Protein AF-A0AB38UVI1-F1 (afdb_monomer_lite)

pLDDT: mean 84.23, std 18.7, range [35.94, 98.06]

Sequence (152 aa):
MAGVLAERARRVAEARLEPLATRLAHVRGVAAAAERLVSRIDPLEADALIAAAWLHDVGYAPSLRATGFHPVDGAVFVRAENFPPVVVSLVAYHTGAVFEARERGLSDVLAEFPQPPDFAGLIDLCRHDDRPGRFADAPRGSDQRDPVAVSR

InterPro domains:
  IPR003607 HD/PDEase domain [cd00077] (22-98)
  IPR006674 HD domain [PF01966] (23-99)
  IPR006675 HDIG domain [TIGR00277] (25-96)

Secondary structure (DSSP, 8-state):
---HHHHHHHHHHHHHHTT-HHHHHHHHHHHHHHHHHGGGS-HHHHHHHHHHHHHTTGGGSTTT-SSS-HHHHHHHHHHHTT--HHHHHHHHT-TTHHHHHHHTT-HHHHHTSPPPPTTTTHHHHHHHS--TTS---PPP------------

Radius of gyration: 20.85 Å; chains: 1; bounding box: 77×47×36 Å

Foldseek 3Di:
DQDPLLVVLQVLLCVQCVVPVVVQLLLVQLLVLLVVVCPPDDPVVSNLNSSLSSQLQSLVRPVQPDPVLSLLSSLVVCVVVVDDLQSSQLSLPADCNCVVCVVVVNNVSSVVRDHHDPCSCSSVVSSVRSDPDDDPDDDDDDDDDDDDDDDD

Organism: NCBI:txid1487726

Structure (mmCIF, N/CA/C/O backbone):
data_AF-A0AB38UVI1-F1
#
_entry.id   AF-A0AB38UVI1-F1
#
loop_
_atom_site.group_PDB
_atom_site.id
_atom_site.type_symbol
_atom_site.label_atom_id
_atom_site.label_alt_id
_atom_site.label_comp_id
_atom_site.label_asym_id
_atom_site.label_entity_id
_atom_site.label_seq_id
_atom_site.pdbx_PDB_ins_code
_atom_site.Cartn_x
_atom_site.Cartn_y
_atom_site.Cartn_z
_atom_site.occupancy
_atom_site.B_iso_or_equiv
_atom_site.auth_seq_id
_atom_site.auth_comp_id
_atom_site.auth_asym_id
_atom_site.auth_atom_id
_atom_site.pdbx_PDB_model_num
ATOM 1 N N . MET A 1 1 ? 11.274 3.144 -16.334 1.00 51.44 1 MET A N 1
ATOM 2 C CA . MET A 1 1 ? 9.925 3.625 -16.700 1.00 51.44 1 MET A CA 1
ATOM 3 C C . MET A 1 1 ? 8.977 3.072 -15.656 1.00 51.44 1 MET A C 1
ATOM 5 O O . MET A 1 1 ? 8.827 1.859 -15.622 1.00 51.44 1 MET A O 1
ATOM 9 N N . ALA A 1 2 ? 8.433 3.912 -14.771 1.00 61.91 2 ALA A N 1
ATOM 10 C CA . ALA A 1 2 ? 7.406 3.473 -13.825 1.00 61.91 2 ALA A CA 1
ATOM 11 C C . ALA A 1 2 ? 6.177 2.998 -14.617 1.00 61.91 2 ALA A C 1
ATOM 13 O O . ALA A 1 2 ? 5.796 3.644 -15.598 1.00 61.91 2 ALA A O 1
ATOM 14 N N . GLY A 1 3 ? 5.619 1.843 -14.259 1.00 84.06 3 GLY A N 1
ATOM 15 C CA . GLY A 1 3 ? 4.465 1.293 -14.958 1.00 84.06 3 GLY A CA 1
ATOM 16 C C . GLY A 1 3 ? 3.163 2.009 -14.588 1.00 84.06 3 GLY A C 1
ATOM 17 O O . GLY A 1 3 ? 3.131 2.977 -13.819 1.00 84.06 3 GLY A O 1
ATOM 18 N N . VAL A 1 4 ? 2.065 1.571 -15.205 1.00 93.00 4 VAL A N 1
ATOM 19 C CA . VAL A 1 4 ? 0.758 2.236 -15.091 1.00 93.00 4 VAL A CA 1
ATOM 20 C C . VAL A 1 4 ? 0.227 2.160 -13.655 1.00 93.00 4 VAL A C 1
ATOM 22 O O . VAL A 1 4 ? -0.397 3.118 -13.185 1.00 93.00 4 VAL A O 1
ATOM 25 N N . LEU A 1 5 ? 0.490 1.056 -12.945 1.00 95.31 5 LEU A N 1
ATOM 26 C CA . LEU A 1 5 ? 0.078 0.891 -11.552 1.00 95.31 5 LEU A CA 1
ATOM 27 C C . LEU A 1 5 ? 0.878 1.806 -10.633 1.00 95.31 5 LEU A C 1
ATOM 29 O O . LEU A 1 5 ? 0.270 2.504 -9.822 1.00 95.31 5 LEU A O 1
ATOM 33 N N . ALA A 1 6 ? 2.204 1.844 -10.783 1.00 96.00 6 ALA A N 1
ATOM 34 C CA . ALA A 1 6 ? 3.085 2.688 -9.984 1.00 96.00 6 ALA A CA 1
ATOM 35 C C . ALA A 1 6 ? 2.726 4.173 -10.109 1.00 96.00 6 ALA A C 1
ATOM 37 O O . ALA A 1 6 ? 2.599 4.879 -9.110 1.00 96.00 6 ALA A O 1
ATOM 38 N N . GLU A 1 7 ? 2.477 4.644 -11.330 1.00 96.81 7 GLU A N 1
ATOM 39 C CA . GLU A 1 7 ? 2.123 6.040 -11.573 1.00 96.81 7 GLU A CA 1
ATOM 40 C C . GLU A 1 7 ? 0.747 6.401 -10.986 1.00 96.81 7 GLU A C 1
ATOM 42 O O . GLU A 1 7 ? 0.551 7.483 -10.426 1.00 96.81 7 GLU A O 1
ATOM 47 N N . ARG A 1 8 ? -0.223 5.482 -11.059 1.00 97.75 8 ARG A N 1
ATOM 48 C CA . ARG A 1 8 ? -1.521 5.663 -10.399 1.00 97.75 8 ARG A CA 1
ATOM 49 C C . ARG A 1 8 ? -1.380 5.669 -8.875 1.00 97.75 8 ARG A C 1
ATOM 51 O O . ARG A 1 8 ? -1.968 6.527 -8.219 1.00 97.75 8 ARG A O 1
ATOM 58 N N . ALA A 1 9 ? -0.610 4.731 -8.330 1.00 98.00 9 ALA A N 1
ATOM 59 C CA . ALA A 1 9 ? -0.338 4.598 -6.905 1.00 98.00 9 ALA A CA 1
ATOM 60 C C . ALA A 1 9 ? 0.334 5.850 -6.335 1.00 98.00 9 ALA A C 1
ATOM 62 O O . ALA A 1 9 ? -0.117 6.355 -5.311 1.00 98.00 9 ALA A O 1
ATOM 63 N N . ARG A 1 10 ? 1.319 6.411 -7.048 1.00 98.06 10 ARG A N 1
ATOM 64 C CA . ARG A 1 10 ? 1.968 7.680 -6.700 1.00 98.06 10 ARG A CA 1
ATOM 65 C C . ARG A 1 10 ? 0.953 8.796 -6.482 1.00 98.06 10 ARG A C 1
ATOM 67 O O . ARG A 1 10 ? 0.932 9.394 -5.412 1.00 98.06 10 ARG A O 1
ATOM 74 N N . ARG A 1 11 ? 0.073 9.046 -7.459 1.00 97.75 11 ARG A N 1
ATOM 75 C CA . ARG A 1 11 ? -0.936 10.116 -7.353 1.00 97.75 11 ARG A CA 1
ATOM 76 C C . ARG A 1 11 ? -1.874 9.914 -6.165 1.00 97.75 11 ARG A C 1
ATOM 78 O O . ARG A 1 11 ? -2.220 10.875 -5.485 1.00 97.75 11 ARG A O 1
ATOM 85 N N . VAL A 1 12 ? -2.286 8.669 -5.917 1.00 97.81 12 VAL A N 1
ATOM 86 C CA . VAL A 1 12 ? -3.141 8.328 -4.772 1.00 97.81 12 VAL A CA 1
ATOM 87 C C . VAL A 1 12 ? -2.403 8.572 -3.455 1.00 97.81 12 VAL A C 1
ATOM 89 O O . VAL A 1 12 ? -2.945 9.235 -2.574 1.00 97.81 12 VAL A O 1
ATOM 92 N N . ALA A 1 13 ? -1.168 8.089 -3.328 1.00 97.38 13 ALA A N 1
ATOM 93 C CA . ALA A 1 13 ? -0.354 8.265 -2.131 1.00 97.38 13 ALA A CA 1
ATOM 94 C C . ALA A 1 13 ? -0.099 9.748 -1.835 1.00 97.38 13 ALA A C 1
ATOM 96 O O . ALA A 1 13 ? -0.352 10.199 -0.721 1.00 97.38 13 ALA A O 1
ATOM 97 N N . GLU A 1 14 ? 0.313 10.525 -2.840 1.00 96.88 14 GLU A N 1
ATOM 98 C CA . GLU A 1 14 ? 0.547 11.966 -2.705 1.00 96.88 14 GLU A CA 1
ATOM 99 C C . GLU A 1 14 ? -0.712 12.709 -2.261 1.00 96.88 14 GLU A C 1
ATOM 101 O O . GLU A 1 14 ? -0.642 13.513 -1.338 1.00 96.88 14 GLU A O 1
ATOM 106 N N . ALA A 1 15 ? -1.873 12.397 -2.842 1.00 96.50 15 ALA A N 1
ATOM 107 C CA . ALA A 1 15 ? -3.127 13.046 -2.471 1.00 96.50 15 ALA A CA 1
ATOM 108 C C . ALA A 1 15 ? -3.599 12.693 -1.048 1.00 96.50 15 ALA A C 1
ATOM 110 O O . ALA A 1 15 ? -4.175 13.538 -0.366 1.00 96.50 15 ALA A O 1
ATOM 111 N N . ARG A 1 16 ? -3.402 11.448 -0.591 1.00 96.81 16 ARG A N 1
ATOM 112 C CA . ARG A 1 16 ? -3.890 10.999 0.730 1.00 96.81 16 ARG A CA 1
ATOM 113 C C . ARG A 1 16 ? -2.918 11.289 1.870 1.00 96.81 16 ARG A C 1
ATOM 115 O O . ARG A 1 16 ? -3.364 11.454 3.003 1.00 96.81 16 ARG A O 1
ATOM 122 N N . LEU A 1 17 ? -1.621 11.357 1.581 1.00 96.50 17 LEU A N 1
ATOM 123 C CA . LEU A 1 17 ? -0.565 11.581 2.570 1.00 96.50 17 LEU A CA 1
ATOM 124 C C . LEU A 1 17 ? -0.034 13.020 2.583 1.00 96.50 17 LEU A C 1
ATOM 126 O O . LEU A 1 17 ? 0.858 13.299 3.378 1.00 96.50 17 LEU A O 1
ATOM 130 N N . GLU A 1 18 ? -0.573 13.935 1.768 1.00 94.56 18 GLU A N 1
ATOM 131 C CA . GLU A 1 18 ? -0.202 15.364 1.778 1.00 94.56 18 GLU A CA 1
ATOM 132 C C . GLU A 1 18 ? -0.184 15.976 3.195 1.00 94.56 18 GLU A C 1
ATOM 134 O O . GLU A 1 18 ? 0.838 16.567 3.555 1.00 94.56 18 GLU A O 1
ATOM 139 N N . PRO A 1 19 ? -1.178 15.715 4.075 1.00 93.44 19 PRO A N 1
ATOM 140 C CA . PRO A 1 19 ? -1.159 16.249 5.441 1.00 93.44 19 PRO A CA 1
ATOM 141 C C . PRO A 1 19 ? -0.079 15.629 6.346 1.00 93.44 19 PRO A C 1
ATOM 143 O O . PRO A 1 19 ? 0.141 16.086 7.467 1.00 93.44 19 PRO A O 1
ATOM 146 N N . LEU A 1 20 ? 0.575 14.554 5.900 1.00 94.75 20 LEU A N 1
ATOM 147 C CA . LEU A 1 20 ? 1.546 13.754 6.643 1.00 94.75 20 LEU A CA 1
ATOM 148 C C . LEU A 1 20 ? 2.925 13.833 5.970 1.00 94.75 20 LEU A C 1
ATOM 150 O O . LEU A 1 20 ? 3.473 12.819 5.539 1.00 94.75 20 LEU A O 1
ATOM 154 N N . ALA A 1 21 ? 3.515 15.029 5.905 1.00 93.38 21 ALA A N 1
ATOM 155 C CA . ALA A 1 21 ? 4.747 15.304 5.151 1.00 93.38 21 ALA A CA 1
ATOM 156 C C . ALA A 1 21 ? 5.899 14.306 5.403 1.00 93.38 21 ALA A C 1
ATOM 158 O O . ALA A 1 21 ? 6.507 13.815 4.452 1.00 93.38 21 ALA A O 1
ATOM 159 N N . THR A 1 22 ? 6.173 13.944 6.663 1.00 94.44 22 THR A N 1
ATOM 160 C CA . THR A 1 22 ? 7.212 12.950 7.003 1.00 94.44 22 THR A CA 1
ATOM 161 C C . THR A 1 22 ? 6.898 11.572 6.423 1.00 94.44 22 THR A C 1
ATOM 163 O O . THR A 1 22 ? 7.787 10.880 5.937 1.00 94.44 22 THR A O 1
ATOM 166 N N . ARG A 1 23 ? 5.622 11.175 6.443 1.00 94.56 23 ARG A N 1
ATOM 167 C CA . ARG A 1 23 ? 5.168 9.895 5.895 1.00 94.56 23 ARG A CA 1
ATOM 168 C C . ARG A 1 23 ? 5.226 9.900 4.372 1.00 94.56 23 ARG A C 1
ATOM 170 O O . ARG A 1 23 ? 5.661 8.921 3.780 1.00 94.56 23 ARG A O 1
ATOM 177 N N . LEU A 1 24 ? 4.841 11.014 3.749 1.00 95.12 24 LEU A N 1
ATOM 178 C CA . LEU A 1 24 ? 4.941 11.186 2.306 1.00 95.12 24 LEU A CA 1
ATOM 179 C C . LEU A 1 24 ? 6.402 11.126 1.824 1.00 95.12 24 LEU A C 1
ATOM 181 O O . LEU A 1 24 ? 6.691 10.520 0.796 1.00 95.12 24 LEU A O 1
ATOM 185 N N . ALA A 1 25 ? 7.334 11.722 2.571 1.00 94.56 25 ALA A N 1
ATOM 186 C CA . ALA A 1 25 ? 8.763 11.616 2.280 1.00 94.56 25 ALA A CA 1
ATOM 187 C C . ALA A 1 25 ? 9.262 10.163 2.370 1.00 94.56 25 ALA A C 1
ATOM 189 O O . ALA A 1 25 ? 9.969 9.717 1.471 1.00 94.56 25 ALA A O 1
ATOM 190 N N . HIS A 1 26 ? 8.826 9.421 3.392 1.00 94.00 26 HIS A N 1
ATOM 191 C CA . HIS A 1 26 ? 9.143 7.999 3.558 1.00 94.00 26 HIS A CA 1
ATOM 192 C C . HIS A 1 26 ? 8.611 7.141 2.398 1.00 94.00 26 HIS A C 1
ATOM 194 O O . HIS A 1 26 ? 9.364 6.420 1.754 1.00 94.00 26 HIS A O 1
ATOM 200 N N . VAL A 1 27 ? 7.331 7.250 2.020 1.00 95.06 27 VAL A N 1
ATOM 201 C CA . VAL A 1 27 ? 6.821 6.433 0.893 1.00 95.06 27 VAL A CA 1
ATOM 202 C C . VAL A 1 27 ? 7.523 6.757 -0.430 1.00 95.06 27 VAL A C 1
ATOM 204 O O . VAL A 1 27 ? 7.746 5.857 -1.238 1.00 95.06 27 VAL A O 1
ATOM 207 N N . ARG A 1 28 ? 7.941 8.016 -0.635 1.00 95.75 28 ARG A N 1
ATOM 208 C CA . ARG A 1 28 ? 8.760 8.426 -1.788 1.00 95.75 28 ARG A CA 1
ATOM 209 C C . ARG A 1 28 ? 10.129 7.746 -1.784 1.00 95.75 28 ARG A C 1
ATOM 211 O O . ARG A 1 28 ? 10.561 7.269 -2.833 1.00 95.75 28 ARG A O 1
ATOM 218 N N . GLY A 1 29 ? 10.803 7.697 -0.635 1.00 94.38 29 GLY A N 1
ATOM 219 C CA . GLY A 1 29 ? 12.106 7.047 -0.489 1.00 94.38 29 GLY A CA 1
ATOM 220 C C . GLY A 1 29 ? 12.030 5.542 -0.739 1.00 94.38 29 GLY A C 1
ATOM 221 O O . GLY A 1 29 ? 12.793 5.014 -1.553 1.00 94.38 29 GLY A O 1
ATOM 222 N N . VAL A 1 30 ? 11.045 4.869 -0.137 1.00 93.88 30 VAL A N 1
ATOM 223 C CA . VAL A 1 30 ? 10.792 3.433 -0.351 1.00 93.88 30 VAL A CA 1
ATOM 224 C C . VAL A 1 30 ? 10.460 3.131 -1.816 1.00 93.88 30 VAL A C 1
ATOM 226 O O . VAL A 1 30 ? 11.024 2.197 -2.385 1.00 93.88 30 VAL A O 1
ATOM 229 N N . ALA A 1 31 ? 9.603 3.924 -2.467 1.00 94.25 31 ALA A N 1
ATOM 230 C CA . ALA A 1 31 ? 9.276 3.730 -3.880 1.00 94.25 31 ALA A CA 1
ATOM 231 C C . ALA A 1 31 ? 10.494 3.928 -4.798 1.00 94.25 31 ALA A C 1
ATOM 233 O O . ALA A 1 31 ? 10.728 3.119 -5.697 1.00 94.25 31 ALA A O 1
ATOM 234 N N . ALA A 1 32 ? 11.324 4.942 -4.534 1.00 92.75 32 ALA A N 1
ATOM 235 C CA . ALA A 1 32 ? 12.563 5.155 -5.277 1.00 92.75 32 ALA A CA 1
ATOM 236 C C . ALA A 1 32 ? 13.564 4.002 -5.084 1.00 92.75 32 ALA A C 1
ATOM 238 O O . ALA A 1 32 ? 14.290 3.653 -6.016 1.00 92.75 32 ALA A O 1
ATOM 239 N N . ALA A 1 33 ? 13.628 3.404 -3.890 1.00 90.94 33 ALA A N 1
ATOM 240 C CA . ALA A 1 33 ? 14.430 2.206 -3.640 1.00 90.94 33 ALA A CA 1
ATOM 241 C C . ALA A 1 33 ? 13.885 0.985 -4.397 1.00 90.94 33 ALA A C 1
ATOM 243 O O . ALA A 1 33 ? 14.661 0.268 -5.036 1.00 90.94 33 ALA A O 1
ATOM 244 N N . ALA A 1 34 ? 12.562 0.798 -4.417 1.00 90.81 34 ALA A N 1
ATOM 245 C CA . ALA A 1 34 ? 11.917 -0.267 -5.182 1.00 90.81 34 ALA A CA 1
ATOM 246 C C . ALA A 1 34 ? 12.238 -0.155 -6.682 1.00 90.81 34 ALA A C 1
ATOM 248 O O . ALA A 1 34 ? 12.646 -1.139 -7.297 1.00 90.81 34 ALA A O 1
ATOM 249 N N . GLU A 1 35 ? 12.177 1.050 -7.256 1.00 90.62 35 GLU A N 1
ATOM 250 C CA . GLU A 1 35 ? 12.541 1.301 -8.659 1.00 90.62 35 GLU A CA 1
ATOM 251 C C . GLU A 1 35 ? 13.987 0.898 -9.004 1.00 90.62 35 GLU A C 1
ATOM 253 O O . GLU A 1 35 ? 14.263 0.492 -10.134 1.00 90.62 35 GLU A O 1
ATOM 258 N N . ARG A 1 36 ? 14.920 0.956 -8.044 1.00 87.81 36 ARG A N 1
ATOM 259 C CA . ARG A 1 36 ? 16.308 0.500 -8.248 1.00 87.81 36 ARG A CA 1
ATOM 260 C C . ARG A 1 36 ? 16.443 -1.025 -8.192 1.00 87.81 36 ARG A C 1
ATOM 262 O O . ARG A 1 36 ? 17.307 -1.590 -8.865 1.00 87.81 36 ARG A O 1
ATOM 269 N N . LEU A 1 37 ? 15.600 -1.697 -7.409 1.00 83.19 37 LEU A N 1
ATOM 270 C CA . LEU A 1 37 ? 15.657 -3.146 -7.179 1.00 83.19 37 LEU A CA 1
ATOM 271 C C . LEU A 1 37 ? 15.028 -3.971 -8.311 1.00 83.19 37 LEU A C 1
ATOM 273 O O . LEU A 1 37 ? 15.475 -5.090 -8.568 1.00 83.19 37 LEU A O 1
ATOM 277 N N . VAL A 1 38 ? 14.044 -3.424 -9.030 1.00 81.06 38 VAL A N 1
ATOM 278 C CA . VAL A 1 38 ? 13.224 -4.177 -10.002 1.00 81.06 38 VAL A CA 1
ATOM 279 C C . VAL A 1 38 ? 13.946 -4.664 -11.264 1.00 81.06 38 VAL A C 1
ATOM 281 O O . VAL A 1 38 ? 13.374 -5.435 -12.025 1.00 81.06 38 VAL A O 1
ATOM 284 N N . SER A 1 39 ? 15.216 -4.303 -11.485 1.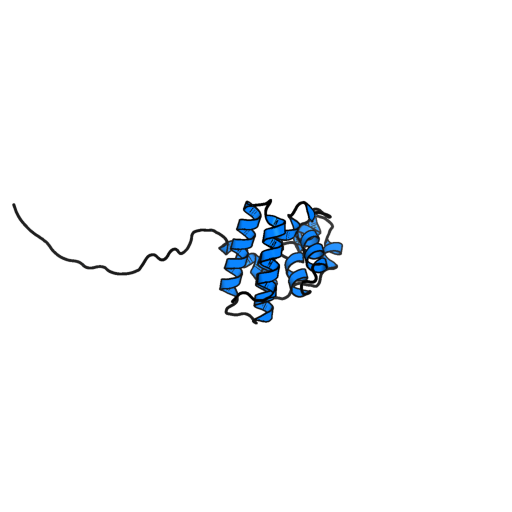00 74.25 39 SER A N 1
ATOM 285 C CA . SER A 1 39 ? 16.001 -4.759 -12.654 1.00 74.25 39 SER A CA 1
ATOM 286 C C . SER A 1 39 ? 16.166 -6.286 -12.775 1.00 74.25 39 SER A C 1
ATOM 288 O O . SER A 1 39 ? 16.644 -6.767 -13.801 1.00 74.25 39 SER A O 1
ATOM 290 N N . ARG A 1 40 ? 15.789 -7.050 -11.740 1.00 71.00 40 ARG A N 1
ATOM 291 C CA . ARG A 1 40 ? 15.902 -8.518 -11.667 1.00 71.00 40 ARG A CA 1
ATOM 292 C C . ARG A 1 40 ? 14.556 -9.244 -11.546 1.00 71.00 40 ARG A C 1
ATOM 294 O O . ARG A 1 40 ? 14.557 -10.441 -11.275 1.00 71.00 40 ARG A O 1
ATOM 301 N N . ILE A 1 41 ? 13.441 -8.530 -11.685 1.00 76.81 41 ILE A N 1
ATOM 302 C CA . ILE A 1 41 ? 12.083 -9.029 -11.420 1.00 76.81 41 ILE A CA 1
ATOM 303 C C . ILE A 1 41 ? 11.261 -8.969 -12.712 1.00 76.81 41 ILE A C 1
ATOM 305 O O . ILE A 1 41 ? 11.561 -8.166 -13.600 1.00 76.81 41 ILE A O 1
ATOM 309 N N . ASP A 1 42 ? 10.238 -9.820 -12.828 1.00 85.00 42 ASP A N 1
ATOM 310 C CA . ASP A 1 42 ? 9.270 -9.733 -13.920 1.00 85.00 42 ASP A CA 1
ATOM 311 C C . ASP A 1 42 ? 8.649 -8.317 -13.996 1.00 85.00 42 ASP A C 1
ATOM 313 O O . ASP A 1 42 ? 8.323 -7.734 -12.959 1.00 85.00 42 ASP A O 1
ATOM 317 N N . PRO A 1 43 ? 8.468 -7.724 -15.193 1.00 83.31 43 PRO A N 1
ATOM 318 C CA . PRO A 1 43 ? 7.957 -6.360 -15.322 1.00 83.31 43 PRO A CA 1
ATOM 319 C C . PRO A 1 43 ? 6.581 -6.113 -14.683 1.00 83.31 43 PRO A C 1
ATOM 321 O O . PRO A 1 43 ? 6.329 -5.006 -14.202 1.00 83.31 43 PRO A O 1
ATOM 324 N N . LEU A 1 44 ? 5.686 -7.107 -14.678 1.00 82.50 44 LEU A N 1
ATOM 325 C CA . LEU A 1 44 ? 4.359 -6.971 -14.075 1.00 82.50 44 LEU A CA 1
ATOM 326 C C . LEU A 1 44 ? 4.454 -6.976 -12.546 1.00 82.50 44 LEU A C 1
ATOM 328 O O . LEU A 1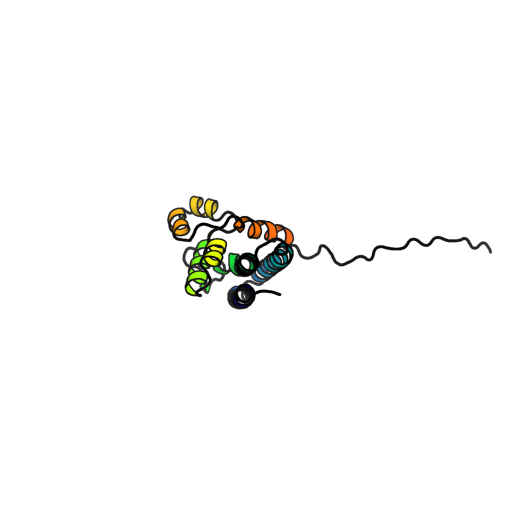 44 ? 3.817 -6.160 -11.875 1.00 82.50 44 LEU A O 1
ATOM 332 N N . GLU A 1 45 ? 5.284 -7.862 -12.000 1.00 88.62 45 GLU A N 1
ATOM 333 C CA . GLU A 1 45 ? 5.587 -7.915 -10.568 1.00 88.62 45 GLU A CA 1
ATOM 334 C C . GLU A 1 45 ? 6.313 -6.647 -10.104 1.00 88.62 45 GLU A C 1
ATOM 336 O O . GLU A 1 45 ? 6.007 -6.114 -9.039 1.00 88.62 45 GLU A O 1
ATOM 341 N N . ALA A 1 46 ? 7.213 -6.110 -10.931 1.00 91.25 46 ALA A N 1
ATOM 342 C CA . ALA A 1 46 ? 7.913 -4.858 -10.683 1.00 91.25 46 ALA A CA 1
ATOM 343 C C . ALA A 1 46 ? 6.954 -3.664 -10.559 1.00 91.25 46 ALA A C 1
ATOM 345 O O . ALA A 1 46 ? 7.069 -2.885 -9.610 1.00 91.25 46 ALA A O 1
ATOM 346 N N . ASP A 1 47 ? 5.994 -3.523 -11.479 1.00 93.75 47 ASP A N 1
ATOM 347 C CA . ASP A 1 47 ? 5.009 -2.435 -11.421 1.00 93.75 47 ASP A CA 1
ATOM 348 C C . ASP A 1 47 ? 4.111 -2.558 -10.178 1.00 93.75 47 ASP A C 1
ATOM 350 O O . ASP A 1 47 ? 3.863 -1.573 -9.480 1.00 93.75 47 ASP A O 1
ATOM 354 N N . ALA A 1 48 ? 3.685 -3.781 -9.840 1.00 94.44 48 ALA A N 1
ATOM 355 C CA . ALA A 1 48 ? 2.918 -4.047 -8.625 1.00 94.44 48 ALA A CA 1
ATOM 356 C C . ALA A 1 48 ? 3.717 -3.758 -7.342 1.00 94.44 48 ALA A C 1
ATOM 358 O O . ALA A 1 48 ? 3.171 -3.183 -6.399 1.00 94.44 48 ALA A O 1
ATOM 359 N N . LEU A 1 49 ? 5.003 -4.116 -7.308 1.00 93.81 49 LEU A N 1
ATOM 360 C CA . LEU A 1 49 ? 5.890 -3.866 -6.174 1.00 93.81 49 LEU A CA 1
ATOM 361 C C . LEU A 1 49 ? 6.097 -2.366 -5.946 1.00 93.81 49 LEU A C 1
ATOM 363 O O . LEU A 1 49 ? 5.961 -1.898 -4.817 1.00 93.81 49 LEU A O 1
ATOM 367 N N . ILE A 1 50 ? 6.378 -1.599 -7.003 1.00 95.44 50 ILE A N 1
ATOM 368 C CA . ILE A 1 50 ? 6.540 -0.141 -6.898 1.00 95.44 50 ILE A CA 1
ATOM 369 C C . ILE A 1 50 ? 5.210 0.507 -6.490 1.00 95.44 50 ILE A C 1
ATOM 371 O O . ILE A 1 50 ? 5.189 1.381 -5.623 1.00 95.44 50 ILE A O 1
ATOM 375 N N . ALA A 1 51 ? 4.084 0.058 -7.053 1.00 97.06 51 ALA A N 1
ATOM 376 C CA . ALA A 1 51 ? 2.763 0.530 -6.646 1.00 97.06 51 ALA A CA 1
ATOM 377 C C . ALA A 1 51 ? 2.487 0.271 -5.156 1.00 97.06 51 ALA A C 1
ATOM 379 O O . ALA A 1 51 ? 2.008 1.160 -4.452 1.00 97.06 51 ALA A O 1
ATOM 380 N N . ALA A 1 52 ? 2.824 -0.918 -4.654 1.00 96.69 52 ALA A N 1
ATOM 381 C CA . ALA A 1 52 ? 2.692 -1.242 -3.240 1.00 96.69 52 ALA A CA 1
ATOM 382 C C . ALA A 1 52 ? 3.648 -0.418 -2.365 1.00 96.69 52 ALA A C 1
ATOM 384 O O . ALA A 1 52 ? 3.238 0.047 -1.306 1.00 96.69 52 ALA A O 1
ATOM 385 N N . ALA A 1 53 ? 4.877 -0.151 -2.816 1.00 96.06 53 ALA A N 1
ATOM 386 C CA . ALA A 1 53 ? 5.822 0.711 -2.104 1.00 96.06 53 ALA A CA 1
ATOM 387 C C . ALA A 1 53 ? 5.267 2.131 -1.893 1.00 96.06 53 ALA A C 1
ATOM 389 O O . ALA A 1 53 ? 5.380 2.677 -0.795 1.00 96.06 53 ALA A O 1
ATOM 390 N N . TRP A 1 54 ? 4.585 2.694 -2.896 1.00 97.75 54 TRP A N 1
ATOM 391 C CA . TRP A 1 54 ? 3.871 3.969 -2.760 1.00 97.75 54 TRP A CA 1
ATOM 392 C C . TRP A 1 54 ? 2.704 3.913 -1.766 1.00 97.75 54 TRP A C 1
ATOM 394 O O . TRP A 1 54 ? 2.424 4.904 -1.093 1.00 97.75 54 TRP A O 1
ATOM 404 N N . LEU A 1 55 ? 2.001 2.781 -1.691 1.00 97.69 55 LEU A N 1
ATOM 405 C CA . LEU A 1 55 ? 0.718 2.663 -0.993 1.00 97.69 55 LEU A CA 1
ATOM 406 C C . LEU A 1 55 ? 0.791 1.999 0.385 1.00 97.69 55 LEU A C 1
ATOM 408 O O . LEU A 1 55 ? -0.200 2.073 1.104 1.00 97.69 55 LEU A O 1
ATOM 412 N N . HIS A 1 56 ? 1.906 1.369 0.770 1.00 96.31 56 HIS A N 1
ATOM 413 C CA . HIS A 1 56 ? 1.982 0.550 1.991 1.00 96.31 56 HIS A CA 1
ATOM 414 C C . HIS A 1 56 ? 1.514 1.311 3.241 1.00 96.31 56 HIS A C 1
ATOM 416 O O . HIS A 1 56 ? 0.713 0.816 4.026 1.00 96.31 56 HIS A O 1
ATOM 422 N N . ASP A 1 57 ? 1.902 2.580 3.335 1.00 95.81 57 ASP A N 1
ATOM 423 C CA . ASP A 1 57 ? 1.591 3.453 4.460 1.00 95.81 57 ASP A CA 1
ATOM 424 C C . ASP A 1 57 ? 0.341 4.330 4.248 1.00 95.81 57 ASP A C 1
ATOM 426 O O . ASP A 1 57 ? 0.039 5.194 5.075 1.00 95.81 57 ASP A O 1
ATOM 430 N N . VAL A 1 58 ? -0.422 4.140 3.164 1.00 96.88 58 VAL A N 1
ATOM 431 C CA . VAL A 1 58 ? -1.587 4.993 2.859 1.00 96.88 58 VAL A CA 1
ATOM 432 C C . VAL A 1 58 ? -2.656 4.928 3.954 1.00 96.88 58 VAL A C 1
ATOM 434 O O . VAL A 1 58 ? -3.326 5.924 4.217 1.00 96.88 58 VAL A O 1
ATOM 437 N N . GLY A 1 59 ? -2.761 3.795 4.658 1.00 96.69 59 GLY A N 1
ATOM 438 C CA . GLY A 1 59 ? -3.684 3.611 5.782 1.00 96.69 59 GLY A CA 1
ATOM 439 C C . GLY A 1 59 ? -3.409 4.513 6.992 1.00 96.69 59 GLY A C 1
ATOM 440 O O . GLY A 1 59 ? -4.248 4.598 7.883 1.00 96.69 59 GLY A O 1
ATOM 441 N N . TYR A 1 60 ? -2.275 5.227 7.034 1.00 95.69 60 TYR A N 1
ATOM 442 C CA . TYR A 1 60 ? -2.036 6.275 8.032 1.00 95.69 60 TYR A CA 1
ATOM 443 C C . TYR A 1 60 ? -2.843 7.554 7.780 1.00 95.69 60 TYR A C 1
ATOM 445 O O . TYR A 1 60 ? -2.978 8.365 8.700 1.00 95.69 60 TYR A O 1
ATOM 453 N N . ALA A 1 61 ? -3.359 7.766 6.564 1.00 95.62 61 ALA A N 1
ATOM 454 C CA . ALA A 1 61 ? -4.159 8.942 6.249 1.00 95.62 61 ALA A CA 1
ATOM 455 C C . ALA A 1 61 ? -5.373 9.023 7.200 1.00 95.62 61 ALA A C 1
ATOM 457 O O . ALA A 1 61 ? -6.145 8.063 7.276 1.00 95.62 61 ALA A O 1
ATOM 458 N N . PRO A 1 62 ? -5.601 10.153 7.902 1.00 92.62 62 PRO A N 1
ATOM 459 C CA . PRO A 1 62 ? -6.677 10.250 8.890 1.00 92.62 62 PRO A CA 1
ATOM 460 C C . PRO A 1 62 ? -8.070 9.940 8.329 1.00 92.62 62 PRO A C 1
ATOM 462 O O . PRO A 1 62 ? -8.916 9.421 9.048 1.00 92.62 62 PRO A O 1
ATOM 465 N N . SER A 1 63 ? -8.294 10.221 7.042 1.00 92.19 63 SER A N 1
ATOM 466 C CA . SER A 1 63 ? -9.548 9.947 6.334 1.00 92.19 63 SER A CA 1
ATOM 467 C C . SER A 1 63 ? -9.794 8.467 6.025 1.00 92.19 63 SER A C 1
ATOM 469 O O . SER A 1 63 ? -10.912 8.115 5.662 1.00 92.19 63 SER A O 1
ATOM 471 N N . LEU A 1 64 ? -8.775 7.610 6.145 1.00 94.06 64 LEU A N 1
ATOM 472 C CA . LEU A 1 64 ? -8.849 6.174 5.849 1.00 94.06 64 LEU A CA 1
ATOM 473 C C . LEU A 1 64 ? -8.878 5.299 7.102 1.00 94.06 64 LEU A C 1
ATOM 475 O O . LEU A 1 64 ? -9.125 4.099 7.009 1.00 94.06 64 LEU A O 1
ATOM 479 N N . ARG A 1 65 ? -8.626 5.888 8.271 1.00 92.00 65 ARG A N 1
ATOM 480 C CA . ARG A 1 65 ? -8.527 5.156 9.528 1.00 92.00 65 ARG A CA 1
ATOM 481 C C . ARG A 1 65 ? -9.895 4.602 9.936 1.00 92.00 65 ARG A C 1
ATOM 483 O O . ARG A 1 65 ? -10.806 5.372 10.231 1.00 92.00 65 ARG A O 1
ATOM 490 N N . ALA A 1 66 ? -10.005 3.280 10.022 1.00 92.19 66 ALA A N 1
ATOM 491 C CA . ALA A 1 66 ? -11.222 2.581 10.441 1.00 92.19 66 ALA A CA 1
ATOM 492 C C . ALA A 1 66 ? -10.944 1.660 11.634 1.00 92.19 66 ALA A C 1
ATOM 494 O O . ALA A 1 66 ? -11.611 1.746 12.662 1.00 92.19 66 ALA A O 1
ATOM 495 N N . THR A 1 67 ? -9.911 0.826 11.523 1.00 90.25 67 THR A N 1
ATOM 496 C CA . THR A 1 67 ? -9.460 -0.089 12.582 1.00 90.25 67 THR A CA 1
ATOM 497 C C . THR A 1 67 ? -8.333 0.508 13.422 1.00 90.25 67 THR A C 1
ATOM 499 O O . THR A 1 67 ? -8.097 0.087 14.554 1.00 90.25 67 THR A O 1
ATOM 502 N N . GLY A 1 68 ? -7.617 1.501 12.881 1.00 90.56 68 GLY A N 1
ATOM 503 C CA . GLY A 1 68 ? -6.398 2.028 13.488 1.00 90.56 68 GLY A CA 1
ATOM 504 C C . GLY A 1 68 ? -5.165 1.158 13.244 1.00 90.56 68 GLY A C 1
ATOM 505 O O . GLY A 1 68 ? -4.100 1.485 13.769 1.00 90.56 68 GLY A O 1
ATOM 506 N N . PHE A 1 69 ? -5.295 0.098 12.444 1.00 94.94 69 PHE A N 1
ATOM 507 C CA . PHE A 1 69 ? -4.201 -0.730 11.963 1.00 94.94 69 PHE A CA 1
ATOM 508 C C . PHE A 1 69 ? -3.987 -0.450 10.470 1.00 94.94 69 PHE A C 1
ATOM 510 O O . PHE A 1 69 ? -4.722 -0.928 9.607 1.00 94.94 69 PHE A O 1
ATOM 517 N N . HIS A 1 70 ? -2.982 0.379 10.176 1.00 95.19 70 HIS A N 1
ATOM 518 C CA . HIS A 1 70 ? -2.756 0.943 8.843 1.00 95.19 70 HIS A CA 1
ATOM 519 C C . HIS A 1 70 ? -2.586 -0.078 7.697 1.00 95.19 70 HIS A C 1
ATOM 521 O O . HIS A 1 70 ? -3.021 0.264 6.599 1.00 95.19 70 HIS A O 1
ATOM 527 N N . PRO A 1 71 ? -2.054 -1.310 7.877 1.00 96.06 71 PRO A N 1
ATOM 528 C CA . PRO A 1 71 ? -1.998 -2.280 6.785 1.00 96.06 71 PRO A CA 1
ATOM 529 C C . PRO A 1 71 ? -3.398 -2.728 6.358 1.00 96.06 71 PRO A C 1
ATOM 531 O O . PRO A 1 71 ? -3.698 -2.768 5.169 1.00 96.06 71 PRO A O 1
ATOM 534 N N . VAL A 1 72 ? -4.296 -2.975 7.320 1.00 96.69 72 VAL A N 1
ATOM 535 C CA . VAL A 1 72 ? -5.696 -3.330 7.039 1.00 96.69 72 VAL A CA 1
ATOM 536 C C . VAL A 1 72 ? -6.448 -2.138 6.457 1.00 96.69 72 VAL A C 1
ATOM 538 O O . VAL A 1 72 ? -7.044 -2.262 5.390 1.00 96.69 72 VAL A O 1
ATOM 541 N N . ASP A 1 73 ? -6.385 -0.974 7.108 1.00 96.94 73 ASP A N 1
ATOM 542 C CA . ASP A 1 73 ? -7.085 0.233 6.645 1.00 96.94 73 ASP A CA 1
ATOM 543 C C . ASP A 1 73 ? -6.624 0.632 5.226 1.00 96.94 73 ASP A C 1
ATOM 545 O O . ASP A 1 73 ? -7.435 0.951 4.351 1.00 96.94 73 ASP A O 1
ATOM 549 N N . GLY A 1 74 ? -5.318 0.522 4.961 1.00 97.38 74 GLY A N 1
ATOM 550 C CA . GLY A 1 74 ? -4.723 0.725 3.645 1.00 97.38 74 GLY A CA 1
ATOM 551 C C . GLY A 1 74 ? -5.186 -0.311 2.622 1.00 97.38 74 GLY A C 1
ATOM 552 O O . GLY A 1 74 ? -5.599 0.062 1.526 1.00 97.38 74 GLY A O 1
ATOM 553 N N . ALA A 1 75 ? -5.183 -1.601 2.963 1.00 97.38 75 ALA A N 1
ATOM 554 C CA . ALA A 1 75 ? -5.592 -2.662 2.046 1.00 97.38 75 ALA A CA 1
ATOM 555 C C . ALA A 1 75 ? -7.084 -2.598 1.686 1.00 97.38 75 ALA A C 1
ATOM 557 O O . ALA A 1 75 ? -7.441 -2.791 0.519 1.00 97.38 75 ALA A O 1
ATOM 558 N N . VAL A 1 76 ? -7.959 -2.264 2.646 1.00 97.75 76 VAL A N 1
ATOM 559 C CA . VAL A 1 76 ? -9.384 -1.994 2.381 1.00 97.75 76 VAL A CA 1
ATOM 560 C C . VAL A 1 76 ? -9.519 -0.874 1.355 1.00 97.75 76 VAL A C 1
ATOM 562 O O . VAL A 1 76 ? -10.229 -1.028 0.357 1.00 97.75 76 VAL A O 1
ATOM 565 N N . PHE A 1 77 ? -8.815 0.234 1.579 1.00 97.94 77 PHE A N 1
ATOM 566 C CA . PHE A 1 77 ? -8.860 1.389 0.699 1.00 97.94 77 PHE A CA 1
ATOM 567 C C . PHE A 1 77 ? -8.333 1.073 -0.711 1.00 97.94 77 PHE A C 1
ATOM 569 O O . PHE A 1 77 ? -9.004 1.349 -1.704 1.00 97.94 77 PHE A O 1
ATOM 576 N N . VAL A 1 78 ? -7.165 0.441 -0.815 1.00 97.81 78 VAL A N 1
ATOM 577 C CA . VAL A 1 78 ? -6.526 0.081 -2.091 1.00 97.81 78 VAL A CA 1
ATOM 578 C C . VAL A 1 78 ? -7.391 -0.897 -2.894 1.00 97.81 78 VAL A C 1
ATOM 580 O O . VAL A 1 78 ? -7.495 -0.770 -4.117 1.00 97.81 78 VAL A O 1
ATOM 583 N N . ARG A 1 79 ? -8.085 -1.824 -2.218 1.00 97.81 79 ARG A N 1
ATOM 584 C CA . ARG A 1 79 ? -9.077 -2.710 -2.844 1.00 97.81 79 ARG A CA 1
ATOM 585 C C . ARG A 1 79 ? -10.279 -1.930 -3.379 1.00 97.81 79 ARG A C 1
ATOM 587 O O . ARG A 1 79 ? -10.696 -2.178 -4.506 1.00 97.81 79 ARG A O 1
ATOM 594 N N . ALA A 1 80 ? -10.811 -0.976 -2.612 1.00 97.50 80 ALA A N 1
ATOM 595 C CA . ALA A 1 80 ? -11.926 -0.125 -3.042 1.00 97.50 80 ALA A CA 1
ATOM 596 C C . ALA A 1 80 ? -11.553 0.785 -4.228 1.00 97.50 80 ALA A C 1
ATOM 598 O O . ALA A 1 80 ? -12.377 1.060 -5.097 1.00 97.50 80 ALA A O 1
ATOM 599 N N . GLU A 1 81 ? -10.286 1.186 -4.315 1.00 97.00 81 GLU A N 1
ATOM 600 C CA . GLU A 1 81 ? -9.715 1.878 -5.470 1.00 97.00 81 GLU A CA 1
ATOM 601 C C . GLU A 1 81 ? -9.424 0.929 -6.652 1.00 97.00 81 GLU A C 1
ATOM 603 O O . GLU A 1 81 ? -8.794 1.340 -7.618 1.00 97.00 81 GLU A O 1
ATOM 608 N N . ASN A 1 82 ? -9.858 -0.332 -6.652 1.00 97.06 82 ASN A N 1
ATOM 609 C CA . ASN A 1 82 ? -9.681 -1.264 -7.777 1.00 97.06 82 ASN A CA 1
ATOM 610 C C . ASN A 1 82 ? -8.212 -1.481 -8.199 1.00 97.06 82 ASN A C 1
ATOM 612 O O . ASN A 1 82 ? -7.915 -1.638 -9.386 1.00 97.06 82 ASN A O 1
ATOM 616 N N . PHE A 1 83 ? -7.263 -1.453 -7.259 1.00 97.38 83 PHE A N 1
ATOM 617 C CA . PHE A 1 83 ? -5.914 -1.947 -7.548 1.00 97.38 83 PHE A CA 1
ATOM 618 C C . PHE A 1 83 ? -5.903 -3.484 -7.644 1.00 97.38 83 PHE A C 1
ATOM 620 O O . PHE A 1 83 ? -6.755 -4.145 -7.043 1.00 97.38 83 PHE A O 1
ATOM 627 N N . PRO A 1 84 ? -4.942 -4.077 -8.378 1.00 96.44 84 PRO A N 1
ATOM 628 C CA . PRO A 1 84 ? -4.849 -5.526 -8.514 1.00 96.44 84 PRO A CA 1
ATOM 629 C C . PRO A 1 84 ? -4.702 -6.245 -7.163 1.00 96.44 84 PRO A C 1
ATOM 631 O O . PRO A 1 84 ? -4.061 -5.703 -6.257 1.00 96.44 84 PRO A O 1
ATOM 634 N N . PRO A 1 85 ? -5.191 -7.497 -7.038 1.00 95.94 85 PRO A N 1
ATOM 635 C CA . PRO A 1 85 ? -5.110 -8.269 -5.795 1.00 95.94 85 PRO A CA 1
ATOM 636 C C . PRO A 1 85 ? -3.697 -8.385 -5.217 1.00 95.94 85 PRO A C 1
ATOM 638 O O . PRO A 1 85 ? -3.536 -8.362 -4.002 1.00 95.94 85 PRO A O 1
ATOM 641 N N . VAL A 1 86 ? -2.672 -8.450 -6.074 1.00 95.12 86 VAL A N 1
ATOM 642 C CA . VAL A 1 86 ? -1.268 -8.482 -5.640 1.00 95.12 86 VAL A CA 1
ATOM 643 C C . VAL A 1 86 ? -0.857 -7.200 -4.909 1.00 95.12 86 VAL A C 1
ATOM 645 O O . VAL A 1 86 ? -0.216 -7.279 -3.871 1.00 95.12 86 VAL A O 1
ATOM 648 N N . VAL A 1 87 ? -1.287 -6.020 -5.368 1.00 97.12 87 VAL A N 1
ATOM 649 C CA . VAL A 1 87 ? -0.988 -4.745 -4.689 1.00 97.12 87 VAL A CA 1
ATOM 650 C C . VAL A 1 87 ? -1.728 -4.674 -3.355 1.00 97.12 87 VAL A C 1
ATOM 652 O O . VAL A 1 87 ? -1.137 -4.302 -2.347 1.00 97.12 87 VAL A O 1
ATOM 655 N N . VAL A 1 88 ? -3.002 -5.082 -3.330 1.00 97.81 88 VAL A N 1
ATOM 656 C CA . VAL A 1 88 ? -3.805 -5.158 -2.095 1.00 97.81 88 VAL A CA 1
ATOM 657 C C . VAL A 1 88 ? -3.130 -6.063 -1.066 1.00 97.81 88 VAL A C 1
ATOM 659 O O . VAL A 1 88 ? -3.008 -5.693 0.097 1.00 97.81 88 VAL A O 1
ATOM 662 N N . SER A 1 89 ? -2.670 -7.233 -1.505 1.00 96.62 89 SER A N 1
ATOM 663 C CA . SER A 1 89 ? -1.956 -8.195 -0.674 1.00 96.62 89 SER A CA 1
ATOM 664 C C . SER A 1 89 ? -0.659 -7.615 -0.110 1.00 96.62 89 SER A C 1
ATOM 666 O O . SER A 1 89 ? -0.453 -7.613 1.100 1.00 96.62 89 SER A O 1
ATOM 668 N N . LEU A 1 90 ? 0.184 -7.032 -0.961 1.00 96.00 90 LEU A N 1
ATOM 669 C CA . LEU A 1 90 ? 1.438 -6.414 -0.532 1.00 96.00 90 LEU A CA 1
ATOM 670 C C . LEU A 1 90 ? 1.211 -5.296 0.495 1.00 96.00 90 LEU A C 1
ATOM 672 O O . LEU A 1 90 ? 1.964 -5.194 1.457 1.00 96.00 90 LEU A O 1
ATOM 676 N N . VAL A 1 91 ? 0.152 -4.496 0.337 1.00 97.00 91 VAL A N 1
ATOM 677 C CA . VAL A 1 91 ? -0.231 -3.462 1.313 1.00 97.00 91 VAL A CA 1
ATOM 678 C C . VAL A 1 91 ? -0.776 -4.077 2.605 1.00 97.00 91 VAL A C 1
ATOM 680 O O . VAL A 1 91 ? -0.467 -3.578 3.679 1.00 97.00 91 VAL A O 1
ATOM 683 N N . ALA A 1 92 ? -1.543 -5.165 2.554 1.00 96.81 92 ALA A N 1
ATOM 684 C CA . ALA A 1 92 ? -2.070 -5.809 3.760 1.00 96.81 92 ALA A CA 1
ATOM 685 C C . ALA A 1 92 ? -0.963 -6.447 4.617 1.00 96.81 92 ALA A C 1
ATOM 687 O O . ALA A 1 92 ? -1.007 -6.376 5.843 1.00 96.81 92 ALA A O 1
ATOM 688 N N . TYR A 1 93 ? 0.033 -7.057 3.972 1.00 95.38 93 TYR A N 1
ATOM 689 C CA . TYR A 1 93 ? 1.027 -7.916 4.621 1.00 95.38 93 TYR A CA 1
ATOM 690 C C . TYR A 1 93 ? 2.422 -7.283 4.752 1.00 95.38 93 TYR A C 1
ATOM 692 O O . TYR A 1 93 ? 3.386 -7.992 5.044 1.00 95.38 93 TYR A O 1
ATOM 700 N N . HIS A 1 94 ? 2.561 -5.969 4.555 1.00 92.38 94 HIS A N 1
ATOM 701 C CA . HIS A 1 94 ? 3.862 -5.309 4.678 1.00 92.38 94 HIS A CA 1
ATOM 702 C C . HIS A 1 94 ? 4.364 -5.262 6.131 1.00 92.38 94 HIS A C 1
ATOM 704 O O . HIS A 1 94 ? 3.579 -5.240 7.078 1.00 92.38 94 HIS A O 1
ATOM 710 N N . THR A 1 95 ? 5.689 -5.231 6.304 1.00 80.75 95 THR A N 1
ATOM 711 C CA . THR A 1 95 ? 6.382 -4.834 7.541 1.00 80.75 95 THR A CA 1
ATOM 712 C C . THR A 1 95 ? 5.782 -5.407 8.824 1.00 80.75 95 THR A C 1
ATOM 714 O O . THR A 1 95 ? 5.237 -4.697 9.666 1.00 80.75 95 THR A O 1
ATOM 717 N N . GLY A 1 96 ? 5.903 -6.720 9.005 1.00 84.50 96 GLY A N 1
ATOM 718 C CA . GLY A 1 96 ? 5.509 -7.361 10.261 1.00 84.50 96 GLY A CA 1
ATOM 719 C C . GLY A 1 96 ? 4.006 -7.308 10.565 1.00 84.50 96 GLY A C 1
ATOM 720 O O . GLY A 1 96 ? 3.620 -7.671 11.677 1.00 84.50 96 GLY A O 1
ATOM 721 N N . ALA A 1 97 ? 3.156 -6.933 9.599 1.00 91.00 97 ALA A N 1
ATOM 722 C CA . ALA A 1 97 ? 1.706 -6.847 9.771 1.00 91.00 97 ALA A CA 1
ATOM 723 C C . ALA A 1 97 ? 1.091 -8.126 10.352 1.00 91.00 97 ALA A C 1
ATOM 725 O O . ALA A 1 97 ? 0.187 -8.046 11.173 1.00 91.00 97 ALA A O 1
ATOM 726 N N . VAL A 1 98 ? 1.607 -9.308 9.998 1.00 92.50 98 VAL A N 1
ATOM 727 C CA . VAL A 1 98 ? 1.143 -10.588 10.566 1.00 92.50 98 VAL A CA 1
ATOM 728 C C . VAL A 1 98 ? 1.350 -10.646 12.083 1.00 92.50 98 VAL A C 1
ATOM 730 O O . VAL A 1 98 ? 0.462 -11.077 12.820 1.00 92.50 98 VAL A O 1
ATOM 733 N N . PHE A 1 99 ? 2.515 -10.204 12.559 1.00 92.88 99 PHE A N 1
ATOM 734 C CA . PHE A 1 99 ? 2.835 -10.189 13.983 1.00 92.88 99 PHE A CA 1
ATOM 735 C C . PHE A 1 99 ? 1.999 -9.138 14.719 1.00 92.88 99 PHE A C 1
ATOM 737 O O . PHE A 1 99 ? 1.343 -9.457 15.708 1.00 92.88 99 PHE A O 1
ATOM 744 N N . GLU A 1 100 ? 1.940 -7.917 14.188 1.00 93.25 100 GLU A N 1
ATOM 745 C CA . GLU A 1 100 ? 1.169 -6.828 14.792 1.00 93.25 100 GLU A CA 1
ATOM 746 C C . GLU A 1 100 ? -0.342 -7.129 14.804 1.00 93.25 100 GLU A C 1
ATOM 748 O O . GLU A 1 100 ? -1.023 -6.879 15.799 1.00 93.25 100 GLU A O 1
ATOM 753 N N . ALA A 1 101 ? -0.877 -7.743 13.743 1.00 94.12 101 ALA A N 1
ATOM 754 C CA . ALA A 1 101 ? -2.268 -8.186 13.697 1.00 94.12 101 ALA A CA 1
ATOM 755 C C . ALA A 1 101 ? -2.566 -9.211 14.794 1.00 94.12 101 ALA A C 1
ATOM 757 O O . ALA A 1 101 ? -3.626 -9.152 15.414 1.00 94.12 101 ALA A O 1
ATOM 758 N N . ARG A 1 102 ? -1.632 -10.127 15.075 1.00 94.62 102 ARG A N 1
ATOM 759 C CA . ARG A 1 102 ? -1.770 -11.086 16.177 1.00 94.62 102 ARG A CA 1
ATOM 760 C C . ARG A 1 102 ? -1.813 -10.392 17.534 1.00 94.62 102 ARG A C 1
ATOM 762 O O . ARG A 1 102 ? -2.682 -10.714 18.338 1.00 94.62 102 ARG A O 1
ATOM 769 N N . GLU A 1 103 ? -0.926 -9.432 17.781 1.00 95.69 103 GLU A N 1
ATOM 770 C CA . GLU A 1 103 ? -0.912 -8.672 19.040 1.00 95.69 103 GLU A CA 1
ATOM 771 C C . GLU A 1 103 ? -2.183 -7.837 19.239 1.00 95.69 103 GLU A C 1
ATOM 773 O O . GLU A 1 103 ? -2.639 -7.645 20.365 1.00 95.69 103 GLU A O 1
ATOM 778 N N . ARG A 1 104 ? -2.784 -7.373 18.140 1.00 93.75 104 ARG A N 1
ATOM 779 C CA . ARG A 1 104 ? -4.006 -6.560 18.144 1.00 93.75 104 ARG A CA 1
ATOM 780 C C . ARG A 1 104 ? -5.305 -7.369 18.098 1.00 93.75 104 ARG A C 1
ATOM 782 O O . ARG A 1 104 ? -6.371 -6.765 18.159 1.00 93.75 104 ARG A O 1
ATOM 789 N N . GLY A 1 105 ? -5.248 -8.696 17.959 1.00 94.81 105 GLY A N 1
ATOM 790 C CA . GLY A 1 105 ? -6.440 -9.533 17.765 1.00 94.81 105 GLY A CA 1
ATOM 791 C C . GLY A 1 105 ? -7.136 -9.327 16.409 1.00 94.81 105 GLY A C 1
ATOM 792 O O . GLY A 1 105 ? -8.333 -9.556 16.292 1.00 94.81 105 GLY A O 1
ATOM 793 N N . LEU A 1 106 ? -6.397 -8.881 15.389 1.00 94.75 106 LEU A N 1
ATOM 794 C CA . LEU A 1 106 ? -6.872 -8.604 14.026 1.00 94.75 106 LEU A CA 1
ATOM 795 C C . LEU A 1 106 ? -6.406 -9.655 13.004 1.00 94.75 106 LEU A C 1
ATOM 797 O O . LEU A 1 106 ? -6.457 -9.407 11.801 1.00 94.75 106 LEU A O 1
ATOM 801 N N . SER A 1 107 ? -5.927 -10.819 13.452 1.00 94.50 107 SER A N 1
ATOM 802 C CA . SER A 1 107 ? -5.428 -11.872 12.554 1.00 94.50 107 SER A CA 1
ATOM 803 C C . SER A 1 107 ? -6.484 -12.350 11.559 1.00 94.50 107 SER A C 1
ATOM 805 O O . SER A 1 107 ? -6.166 -12.501 10.384 1.00 94.50 107 SER A O 1
ATOM 807 N N . ASP A 1 108 ? -7.732 -12.515 12.004 1.00 95.56 108 ASP A N 1
ATOM 808 C CA . ASP A 1 108 ? -8.830 -12.959 11.139 1.00 95.56 108 ASP A CA 1
ATOM 809 C C . ASP A 1 108 ? -9.162 -11.909 10.073 1.00 95.56 108 ASP A C 1
ATOM 811 O O . ASP A 1 108 ? -9.339 -12.245 8.908 1.00 95.56 108 ASP A O 1
ATOM 815 N N . VAL A 1 109 ? -9.142 -10.625 10.451 1.00 94.31 109 VAL A N 1
ATOM 816 C CA . VAL A 1 109 ? -9.361 -9.502 9.525 1.00 94.31 109 VAL A CA 1
ATOM 817 C C . VAL A 1 109 ? -8.244 -9.429 8.485 1.00 94.31 109 VAL A C 1
ATOM 819 O O . VAL A 1 109 ? -8.503 -9.223 7.303 1.00 94.31 109 VAL A O 1
ATOM 822 N N . LEU A 1 110 ? -6.989 -9.615 8.905 1.00 95.25 110 LEU A N 1
ATOM 823 C CA . LEU A 1 110 ? -5.858 -9.646 7.982 1.00 95.25 110 LEU A CA 1
ATOM 824 C C . LEU A 1 110 ? -5.955 -10.843 7.017 1.00 95.25 110 LEU A C 1
ATOM 826 O O . LEU A 1 110 ? -5.669 -10.697 5.829 1.00 95.25 110 LEU A O 1
ATOM 830 N N . ALA A 1 111 ? -6.407 -12.002 7.501 1.00 95.00 111 ALA A N 1
ATOM 831 C CA . ALA A 1 111 ? -6.548 -13.219 6.705 1.00 95.00 111 ALA A CA 1
ATOM 832 C C . ALA A 1 111 ? -7.607 -13.120 5.588 1.00 95.00 111 ALA A C 1
ATOM 834 O O . ALA A 1 111 ? -7.579 -13.927 4.659 1.00 95.00 111 ALA A O 1
ATOM 835 N N . GLU A 1 112 ? -8.501 -12.123 5.623 1.00 95.50 112 GLU A N 1
ATOM 836 C CA . GLU A 1 112 ? -9.437 -11.838 4.524 1.00 95.50 112 GLU A CA 1
ATOM 837 C C . GLU A 1 112 ? -8.739 -11.327 3.251 1.00 95.50 112 GLU A C 1
ATOM 839 O O . GLU A 1 112 ? -9.328 -11.340 2.164 1.00 95.50 112 GLU A O 1
ATOM 844 N N . PHE A 1 113 ? -7.497 -10.846 3.363 1.00 95.56 113 PHE A N 1
ATOM 845 C CA . PHE A 1 113 ? -6.720 -10.368 2.223 1.00 95.56 113 PHE A CA 1
ATOM 846 C C . PHE A 1 113 ? -5.914 -11.501 1.573 1.00 95.56 113 PHE A C 1
ATOM 848 O O . PHE A 1 113 ? -5.439 -12.397 2.279 1.00 95.56 113 PHE A O 1
ATOM 855 N N . PRO A 1 114 ? -5.699 -11.458 0.239 1.00 92.25 114 PRO A N 1
ATOM 856 C CA . PRO A 1 114 ? -4.920 -12.479 -0.459 1.00 92.25 114 PRO A CA 1
ATOM 857 C C . PRO A 1 114 ? -3.521 -12.620 0.142 1.00 92.25 114 PRO A C 1
ATOM 859 O O . PRO A 1 114 ? -2.906 -11.613 0.488 1.00 92.25 114 PRO A O 1
ATOM 862 N N . GLN A 1 115 ? -3.009 -13.847 0.233 1.00 92.44 115 GLN A N 1
ATOM 863 C CA . GLN A 1 115 ? -1.674 -14.099 0.782 1.00 92.44 115 GLN A CA 1
ATOM 864 C C . GLN A 1 115 ? -0.579 -13.418 -0.056 1.00 92.44 115 GLN A C 1
ATOM 866 O O . GLN A 1 115 ? -0.711 -13.362 -1.285 1.00 92.44 115 GLN A O 1
ATOM 871 N N . PRO A 1 116 ? 0.477 -12.894 0.593 1.00 90.12 116 PRO A N 1
ATOM 872 C CA . PRO A 1 116 ? 1.546 -12.183 -0.092 1.00 90.12 116 PRO A CA 1
ATOM 873 C C . PRO A 1 116 ? 2.319 -13.105 -1.042 1.00 90.12 116 PRO A C 1
ATOM 875 O O . PRO A 1 116 ? 2.543 -14.270 -0.707 1.00 90.12 116 PRO A O 1
ATOM 878 N N . PRO A 1 117 ? 2.758 -12.599 -2.208 1.00 87.75 117 PRO A N 1
ATOM 879 C CA . PRO A 1 117 ? 3.677 -13.332 -3.070 1.00 87.75 117 PRO A CA 1
ATOM 880 C C . PRO A 1 117 ? 5.071 -13.422 -2.429 1.00 87.75 117 PRO A C 1
ATOM 882 O O . PRO A 1 117 ? 5.408 -12.645 -1.532 1.00 87.75 117 PRO A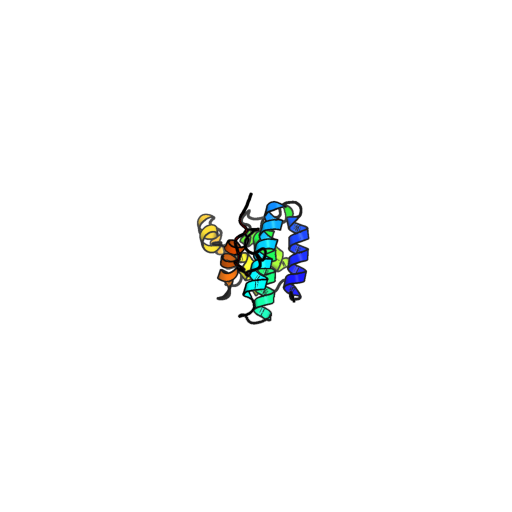 O 1
ATOM 885 N N . ASP A 1 118 ? 5.924 -14.304 -2.953 1.00 85.44 118 ASP A N 1
ATOM 886 C CA . ASP A 1 118 ? 7.273 -14.565 -2.419 1.00 85.44 118 ASP A CA 1
ATOM 887 C C . ASP A 1 118 ? 8.159 -13.308 -2.335 1.00 85.44 118 ASP A C 1
ATOM 889 O O . ASP A 1 118 ? 9.049 -13.207 -1.490 1.00 85.44 118 ASP A O 1
ATOM 893 N N . PHE A 1 119 ? 7.902 -12.312 -3.187 1.00 80.44 119 PHE A N 1
ATOM 894 C CA . PHE A 1 119 ? 8.658 -11.062 -3.232 1.00 80.44 119 PHE A CA 1
ATOM 895 C C . PHE A 1 119 ? 8.145 -9.973 -2.272 1.00 80.44 119 PHE A C 1
ATOM 897 O O . PHE A 1 119 ? 8.679 -8.864 -2.269 1.00 80.44 119 PHE A O 1
ATOM 904 N N . ALA A 1 120 ? 7.146 -10.251 -1.428 1.00 81.88 120 ALA A N 1
ATOM 905 C CA . ALA A 1 120 ? 6.579 -9.251 -0.519 1.00 81.88 120 ALA A CA 1
ATOM 906 C C . ALA A 1 120 ? 7.598 -8.648 0.461 1.00 81.88 120 ALA A C 1
ATOM 908 O O . ALA A 1 120 ? 7.541 -7.454 0.760 1.00 81.88 120 ALA A O 1
ATOM 909 N N . GLY A 1 121 ? 8.590 -9.438 0.886 1.00 80.44 121 GLY A N 1
ATOM 910 C CA . GLY A 1 121 ? 9.679 -8.969 1.749 1.00 80.44 121 GLY A CA 1
ATOM 911 C C . GLY A 1 121 ? 10.572 -7.892 1.115 1.00 80.44 121 GLY A C 1
ATOM 912 O O . GLY A 1 121 ? 11.356 -7.252 1.814 1.00 80.44 121 GLY A O 1
ATOM 913 N N . LEU A 1 122 ? 10.459 -7.637 -0.195 1.00 80.31 122 LEU A N 1
ATOM 914 C CA . LEU A 1 122 ? 11.221 -6.575 -0.853 1.00 80.31 122 LEU A CA 1
ATOM 915 C C . LEU A 1 122 ? 10.789 -5.173 -0.413 1.00 80.31 122 LEU A C 1
ATOM 917 O O . LEU A 1 122 ? 11.621 -4.267 -0.428 1.00 80.31 122 LEU A O 1
ATOM 921 N N . ILE A 1 123 ? 9.540 -4.984 0.026 1.00 81.25 123 ILE A N 1
ATOM 922 C CA . ILE A 1 123 ? 9.091 -3.695 0.577 1.00 81.25 123 ILE A CA 1
ATOM 923 C C . ILE A 1 123 ? 9.879 -3.365 1.855 1.00 81.25 123 ILE A C 1
ATOM 925 O O . ILE A 1 123 ? 10.348 -2.237 2.022 1.00 81.25 123 ILE A O 1
ATOM 929 N N . ASP A 1 124 ? 10.128 -4.364 2.705 1.00 80.12 124 ASP A N 1
ATOM 930 C CA . ASP A 1 124 ? 10.915 -4.195 3.931 1.00 80.12 124 ASP A CA 1
ATOM 931 C C . ASP A 1 124 ? 12.388 -3.889 3.629 1.00 80.12 124 ASP A C 1
ATOM 933 O O . ASP A 1 124 ? 13.004 -3.055 4.296 1.00 80.12 124 ASP A O 1
ATOM 937 N N . LEU A 1 125 ? 12.952 -4.494 2.578 1.00 74.31 125 LEU A N 1
ATOM 938 C CA . LEU A 1 125 ? 14.309 -4.177 2.124 1.00 74.31 125 LEU A CA 1
ATOM 939 C C . LEU A 1 125 ? 14.428 -2.712 1.672 1.00 74.31 125 LEU A C 1
ATOM 941 O O . LEU A 1 125 ? 15.390 -2.032 2.030 1.00 74.31 125 LEU A O 1
ATOM 945 N N . CYS A 1 126 ? 13.436 -2.213 0.929 1.00 78.19 126 CYS A N 1
ATOM 946 C CA . CYS A 1 126 ? 13.410 -0.834 0.434 1.00 78.19 126 CYS A CA 1
ATOM 947 C C . CYS A 1 126 ? 13.390 0.197 1.572 1.00 78.19 126 CYS A C 1
ATOM 949 O O . CYS A 1 126 ? 13.984 1.266 1.447 1.00 78.19 126 CYS A O 1
ATOM 951 N N . ARG A 1 127 ? 12.776 -0.137 2.714 1.00 69.75 127 ARG A N 1
ATOM 952 C CA . ARG A 1 127 ? 12.733 0.727 3.904 1.00 69.75 127 ARG A CA 1
ATOM 953 C C . ARG A 1 127 ? 14.110 1.032 4.489 1.00 69.75 127 ARG A C 1
ATOM 955 O O . ARG A 1 127 ? 14.316 2.104 5.054 1.00 69.75 127 ARG A O 1
ATOM 962 N N . HIS A 1 128 ? 15.061 0.110 4.373 1.00 62.38 128 HIS A N 1
ATOM 963 C CA . HIS A 1 128 ? 16.420 0.335 4.865 1.00 62.38 128 HIS A CA 1
ATOM 964 C C . HIS A 1 128 ? 17.240 1.269 3.957 1.00 62.38 128 HIS A C 1
ATOM 966 O O . HIS A 1 128 ? 18.183 1.897 4.443 1.00 62.38 128 HIS A O 1
ATOM 972 N N . ASP A 1 129 ? 16.859 1.388 2.681 1.00 59.34 129 ASP A N 1
ATOM 973 C CA . ASP A 1 129 ? 17.533 2.196 1.651 1.00 59.34 129 ASP A CA 1
ATOM 974 C C . ASP A 1 129 ? 16.857 3.567 1.405 1.00 59.34 129 ASP A C 1
ATOM 976 O O . ASP A 1 129 ? 17.293 4.345 0.561 1.00 59.34 129 ASP A O 1
ATOM 980 N N . ASP A 1 130 ? 15.809 3.889 2.171 1.00 56.03 130 ASP A N 1
ATOM 981 C CA . ASP A 1 130 ? 15.076 5.168 2.143 1.00 56.03 130 ASP A CA 1
ATOM 982 C C . ASP A 1 130 ? 15.919 6.374 2.605 1.00 56.03 130 ASP A C 1
ATOM 984 O O . ASP A 1 130 ? 15.600 7.519 2.284 1.00 56.03 130 ASP A O 1
ATOM 988 N N . ARG A 1 131 ? 17.028 6.148 3.328 1.00 50.19 131 ARG A N 1
ATOM 989 C CA . ARG A 1 131 ? 17.783 7.242 3.954 1.00 50.19 131 ARG A CA 1
ATOM 990 C C . ARG A 1 131 ? 18.291 8.252 2.910 1.00 50.19 131 ARG A C 1
ATOM 992 O O . ARG A 1 131 ? 19.120 7.889 2.071 1.00 50.19 131 ARG A O 1
ATOM 999 N N . PRO A 1 132 ? 17.924 9.543 3.010 1.00 40.59 132 PRO A N 1
ATOM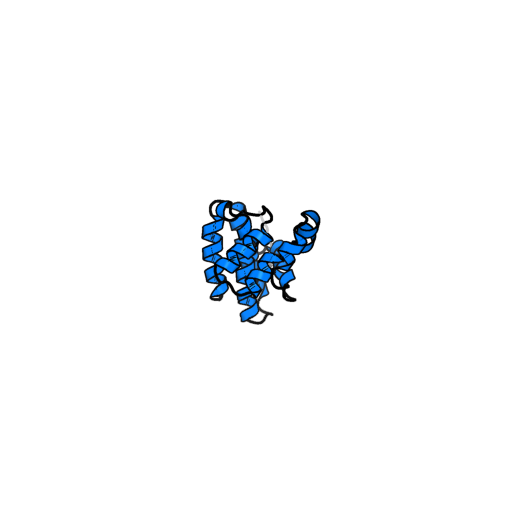 1000 C CA . PRO A 1 132 ? 18.488 10.561 2.138 1.00 40.59 132 PRO A CA 1
ATOM 1001 C C . PRO A 1 132 ? 19.980 10.738 2.456 1.00 40.59 132 PRO A C 1
ATOM 1003 O O . PRO A 1 132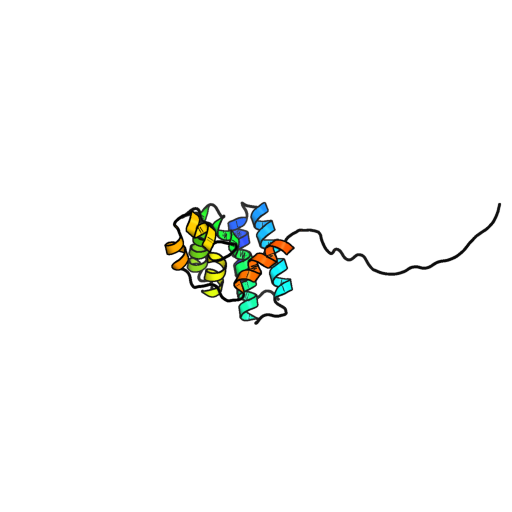 ? 20.342 11.073 3.583 1.00 40.59 132 PRO A O 1
ATOM 1006 N N . GLY A 1 133 ? 20.856 10.532 1.463 1.00 43.34 133 GLY A N 1
ATOM 1007 C CA . GLY A 1 133 ? 22.239 11.026 1.528 1.00 43.34 133 GLY A CA 1
ATOM 1008 C C . GLY A 1 133 ? 23.387 10.032 1.348 1.00 43.34 133 GLY A C 1
ATOM 1009 O O . GLY A 1 133 ? 24.510 10.364 1.722 1.00 43.34 133 GLY A O 1
ATOM 1010 N N . ARG A 1 134 ? 23.193 8.853 0.748 1.00 42.91 134 ARG A N 1
ATOM 1011 C CA . ARG A 1 134 ? 24.336 8.079 0.235 1.00 42.91 134 ARG A CA 1
ATOM 1012 C C . ARG A 1 134 ? 24.305 8.108 -1.287 1.00 42.91 134 ARG A C 1
ATOM 1014 O O . ARG A 1 134 ? 23.278 7.808 -1.874 1.00 42.91 134 ARG A O 1
ATOM 1021 N N . PHE A 1 135 ? 25.437 8.468 -1.889 1.00 47.06 135 PHE A N 1
ATOM 1022 C CA . PHE A 1 135 ? 25.685 8.530 -3.336 1.00 47.06 135 PHE A CA 1
ATOM 1023 C C . PHE A 1 135 ? 25.238 9.824 -4.038 1.00 47.06 135 PHE A C 1
ATOM 1025 O O . PHE A 1 135 ? 24.527 9.805 -5.035 1.00 47.06 135 PHE A O 1
ATOM 1032 N N . ALA A 1 136 ? 25.759 10.959 -3.562 1.00 41.19 136 ALA A N 1
ATOM 1033 C CA . ALA A 1 136 ? 26.272 11.942 -4.511 1.00 41.19 136 ALA A CA 1
ATOM 1034 C C . ALA A 1 136 ? 27.619 11.414 -5.034 1.00 41.19 136 ALA A C 1
ATOM 1036 O O . ALA A 1 136 ? 28.483 11.035 -4.237 1.00 41.19 136 ALA A O 1
ATOM 1037 N N . ASP A 1 137 ? 27.760 11.342 -6.355 1.00 39.16 137 ASP A N 1
ATOM 1038 C CA . ASP A 1 137 ? 29.009 11.054 -7.052 1.00 39.16 137 ASP A CA 1
ATOM 1039 C C . ASP A 1 137 ? 30.143 11.943 -6.526 1.00 39.16 137 ASP A C 1
ATOM 1041 O O . ASP A 1 137 ? 30.177 13.149 -6.766 1.00 39.16 137 ASP A O 1
ATOM 1045 N N . ALA A 1 138 ? 31.104 11.341 -5.829 1.00 37.53 138 ALA A N 1
ATOM 1046 C CA . ALA A 1 138 ? 32.441 11.905 -5.744 1.00 37.53 138 ALA A CA 1
ATOM 1047 C C . ALA A 1 138 ? 33.227 11.356 -6.944 1.00 37.53 138 ALA A C 1
ATOM 1049 O O . ALA A 1 138 ? 33.398 10.133 -7.031 1.00 37.53 138 ALA A O 1
ATOM 1050 N N . PRO A 1 139 ? 33.704 12.198 -7.877 1.00 37.03 139 PRO A N 1
ATOM 1051 C CA . PRO A 1 139 ? 34.526 11.709 -8.971 1.00 37.03 139 PRO A CA 1
ATOM 1052 C C . PRO A 1 139 ? 35.813 11.100 -8.401 1.00 37.03 139 PRO A C 1
ATOM 1054 O O . PRO A 1 139 ? 36.534 11.726 -7.622 1.00 37.03 139 PRO A O 1
ATOM 1057 N N . ARG A 1 140 ? 36.092 9.847 -8.780 1.00 43.50 140 ARG A N 1
ATOM 1058 C CA . ARG A 1 140 ? 37.406 9.227 -8.588 1.00 43.50 140 ARG A CA 1
ATOM 1059 C C . ARG A 1 140 ? 38.346 9.699 -9.695 1.00 43.50 140 ARG A C 1
ATOM 1061 O O . ARG A 1 140 ? 38.014 9.568 -10.868 1.00 43.50 140 ARG A O 1
ATOM 1068 N N . GLY A 1 141 ? 39.549 10.103 -9.296 1.00 35.94 141 GLY A N 1
ATOM 1069 C CA . GLY A 1 141 ? 40.708 10.335 -10.165 1.00 35.94 141 GLY A CA 1
ATOM 1070 C C . GLY A 1 141 ? 41.022 11.827 -10.310 1.00 35.94 141 GLY A C 1
ATOM 1071 O O . GLY A 1 141 ? 40.122 12.608 -10.573 1.00 35.94 141 GLY A O 1
ATOM 1072 N N . SER A 1 142 ? 42.251 12.304 -10.128 1.00 42.09 142 SER A N 1
ATOM 1073 C CA . SER A 1 142 ? 43.542 11.621 -10.253 1.00 42.09 142 SER A CA 1
ATOM 1074 C C . SER A 1 142 ? 44.629 12.317 -9.426 1.00 42.09 142 SER A C 1
ATOM 1076 O O . SER A 1 142 ? 44.720 13.541 -9.405 1.00 42.09 142 SER A O 1
ATOM 1078 N N . ASP A 1 143 ? 45.467 11.495 -8.791 1.00 48.72 143 ASP A N 1
ATOM 1079 C CA . ASP A 1 143 ? 46.831 11.820 -8.365 1.00 48.72 143 ASP A CA 1
ATOM 1080 C C . ASP A 1 143 ? 47.623 12.374 -9.562 1.00 48.72 143 ASP A C 1
ATOM 1082 O O . ASP A 1 143 ? 47.702 11.725 -10.605 1.00 48.72 143 ASP A O 1
ATOM 1086 N N . GLN A 1 144 ? 48.203 13.563 -9.401 1.00 43.84 144 GLN A N 1
ATOM 1087 C CA . GLN A 1 144 ? 49.304 14.056 -10.224 1.00 43.84 144 GLN A CA 1
ATOM 1088 C C . GLN A 1 144 ? 50.258 14.854 -9.319 1.00 43.84 144 GLN A C 1
ATOM 1090 O O . GLN A 1 144 ? 50.167 16.073 -9.189 1.00 43.84 144 GLN A O 1
ATOM 1095 N N . ARG A 1 145 ? 51.170 14.123 -8.670 1.00 41.22 145 ARG A N 1
ATOM 1096 C CA . ARG A 1 145 ? 52.553 14.550 -8.366 1.00 41.22 145 ARG A CA 1
ATOM 1097 C C . ARG A 1 145 ? 53.170 15.241 -9.597 1.00 41.22 145 ARG A C 1
ATOM 1099 O O . ARG A 1 145 ? 52.936 14.774 -10.711 1.00 41.22 145 ARG A O 1
ATOM 1106 N N . ASP A 1 146 ? 53.842 16.392 -9.524 1.00 40.06 146 ASP A N 1
ATOM 1107 C CA . ASP A 1 146 ? 55.152 16.752 -8.920 1.00 40.06 146 ASP A CA 1
ATOM 1108 C C . ASP A 1 146 ? 55.502 18.196 -9.429 1.00 40.06 146 ASP A C 1
ATOM 1110 O O . ASP A 1 146 ? 54.722 18.717 -10.232 1.00 40.06 146 ASP A O 1
ATOM 11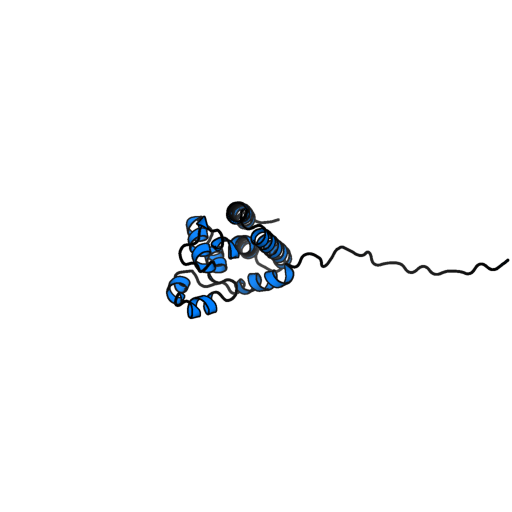14 N N . PRO A 1 147 ? 56.678 18.839 -9.195 1.00 49.88 147 PRO A N 1
ATOM 1115 C CA . PRO A 1 147 ? 57.658 18.794 -8.101 1.00 49.88 147 PRO A CA 1
ATOM 1116 C C . PRO A 1 147 ? 58.066 20.206 -7.564 1.00 49.88 147 PRO A C 1
ATOM 1118 O O . PRO A 1 147 ? 57.669 21.252 -8.065 1.00 49.88 147 PRO A O 1
ATOM 1121 N N . VAL A 1 148 ? 58.913 20.185 -6.527 1.00 49.03 148 VAL A N 1
ATOM 1122 C CA . VAL A 1 148 ? 59.896 21.183 -6.035 1.00 49.03 148 VAL A CA 1
ATOM 1123 C C . VAL A 1 148 ? 60.089 22.490 -6.835 1.00 49.03 148 VAL A C 1
ATOM 1125 O O . VAL A 1 148 ? 60.492 22.467 -7.996 1.00 49.03 148 VAL A O 1
ATOM 1128 N N . ALA A 1 149 ? 60.045 23.626 -6.124 1.00 43.97 149 ALA A N 1
ATOM 1129 C CA . ALA A 1 149 ? 60.835 24.816 -6.453 1.00 43.97 149 ALA A CA 1
ATOM 1130 C C . ALA A 1 149 ? 61.500 25.407 -5.194 1.00 43.97 149 ALA A C 1
ATOM 1132 O O . ALA A 1 149 ? 60.881 25.577 -4.147 1.00 43.97 149 ALA A O 1
ATOM 1133 N N . VAL A 1 150 ? 62.795 25.669 -5.343 1.00 47.09 150 VAL A N 1
ATOM 1134 C CA . VAL A 1 150 ? 63.783 26.174 -4.383 1.00 47.09 150 VAL A CA 1
ATOM 1135 C C . VAL A 1 150 ? 63.927 27.704 -4.501 1.00 47.09 150 VAL A C 1
ATOM 1137 O O . VAL A 1 150 ? 63.794 28.238 -5.598 1.00 47.09 150 VAL A O 1
ATOM 1140 N N . SER A 1 151 ? 64.330 28.346 -3.389 1.00 43.66 151 SER A N 1
ATOM 1141 C CA . SER A 1 151 ? 64.867 29.724 -3.227 1.00 43.66 151 SER A CA 1
ATOM 1142 C C . SER A 1 151 ? 63.857 30.886 -3.305 1.00 43.66 151 SER A C 1
ATOM 1144 O O . SER A 1 151 ? 62.981 30.899 -4.156 1.00 43.66 151 SER A O 1
ATOM 1146 N N . ARG A 1 152 ? 63.930 31.926 -2.461 1.00 55.03 152 ARG A N 1
ATOM 1147 C CA . ARG A 1 152 ? 65.075 32.586 -1.800 1.00 55.03 152 ARG A CA 1
ATOM 1148 C C . ARG A 1 152 ? 64.765 33.019 -0.370 1.00 55.03 152 ARG A C 1
ATOM 1150 O O . ARG A 1 152 ? 63.579 33.293 -0.098 1.00 55.03 152 ARG A O 1
#